Protein AF-A0A1W9TVF8-F1 (afdb_monomer_lite)

Foldseek 3Di:
DVVVCVVVVLEAEPCVPPDFQDWDADPVRHIYTHPDHPVVVVVVVCVVVVVVVVVVD

Radius of gyration: 14.14 Å; chains: 1; bounding box: 34×21×37 Å

Sequence (57 aa):
MKDEARDLKKLLDVTHGRKTRSIIILDSNHVVLSAIQAETVSNRYLALTEGKVKVEK

Structure (mmCIF, N/CA/C/O backbone):
data_AF-A0A1W9TVF8-F1
#
_entry.id   AF-A0A1W9TVF8-F1
#
loop_
_atom_site.group_PDB
_atom_site.id
_atom_site.type_symbol
_atom_site.label_atom_id
_atom_site.label_alt_id
_atom_site.label_comp_id
_atom_site.label_asym_id
_atom_site.label_entity_id
_atom_site.label_seq_id
_atom_site.pdbx_PDB_ins_code
_atom_site.Cartn_x
_atom_site.Cartn_y
_atom_site.Cartn_z
_atom_site.occupancy
_atom_site.B_iso_or_equiv
_atom_site.auth_seq_id
_atom_site.auth_comp_id
_atom_site.auth_asym_id
_atom_site.auth_atom_id
_atom_site.pdbx_PDB_model_num
ATOM 1 N N . MET A 1 1 ? 1.460 -8.659 -11.039 1.00 57.59 1 MET A N 1
ATOM 2 C CA . MET A 1 1 ? 0.962 -7.713 -10.000 1.00 57.59 1 MET A CA 1
ATOM 3 C C . MET A 1 1 ? 1.339 -6.244 -10.233 1.00 57.59 1 MET A C 1
ATOM 5 O O . MET A 1 1 ? 0.419 -5.449 -10.362 1.00 57.59 1 MET A O 1
ATOM 9 N N . LYS A 1 2 ? 2.621 -5.824 -10.275 1.00 55.53 2 LYS A N 1
ATOM 10 C CA . LYS A 1 2 ? 2.961 -4.399 -10.536 1.00 55.53 2 LYS A CA 1
ATOM 11 C C . LYS A 1 2 ? 2.669 -3.960 -11.976 1.00 55.53 2 LYS A C 1
ATOM 13 O O . LYS A 1 2 ? 2.112 -2.883 -12.169 1.00 55.53 2 LYS A O 1
ATOM 18 N N . ASP A 1 3 ? 3.020 -4.795 -12.948 1.00 58.03 3 ASP A N 1
ATOM 19 C CA . ASP A 1 3 ? 2.899 -4.445 -14.369 1.00 58.03 3 ASP A CA 1
ATOM 20 C C . ASP A 1 3 ? 1.429 -4.432 -14.825 1.00 58.03 3 ASP A C 1
ATOM 22 O O . ASP A 1 3 ? 0.972 -3.452 -15.403 1.00 58.03 3 ASP A O 1
ATOM 26 N N . GLU A 1 4 ? 0.630 -5.408 -14.382 1.00 59.66 4 GLU A N 1
ATOM 27 C CA . GLU A 1 4 ? -0.825 -5.455 -14.623 1.00 59.66 4 GLU A CA 1
ATOM 28 C C . GLU A 1 4 ? -1.579 -4.217 -14.096 1.00 59.66 4 GLU A C 1
ATOM 30 O O . GLU A 1 4 ? -2.495 -3.710 -14.743 1.00 59.66 4 GLU A O 1
ATOM 35 N N . ALA A 1 5 ? -1.206 -3.696 -12.921 1.00 57.03 5 ALA A N 1
ATOM 36 C CA . ALA A 1 5 ? -1.849 -2.510 -12.352 1.00 57.03 5 ALA A CA 1
ATOM 37 C C . ALA A 1 5 ? -1.477 -1.221 -13.107 1.00 57.03 5 ALA A C 1
ATOM 39 O O . ALA A 1 5 ? -2.280 -0.283 -13.165 1.00 57.03 5 ALA A O 1
ATOM 40 N N . ARG A 1 6 ? -0.269 -1.164 -13.684 1.00 57.16 6 ARG A N 1
ATOM 41 C CA . ARG A 1 6 ? 0.198 -0.037 -14.501 1.00 57.16 6 ARG A CA 1
ATOM 42 C C . ARG A 1 6 ? -0.551 0.020 -15.831 1.00 57.16 6 ARG A C 1
ATOM 44 O O . ARG A 1 6 ? -1.012 1.096 -16.208 1.00 57.16 6 ARG A O 1
ATOM 51 N N . ASP A 1 7 ? -0.752 -1.131 -16.4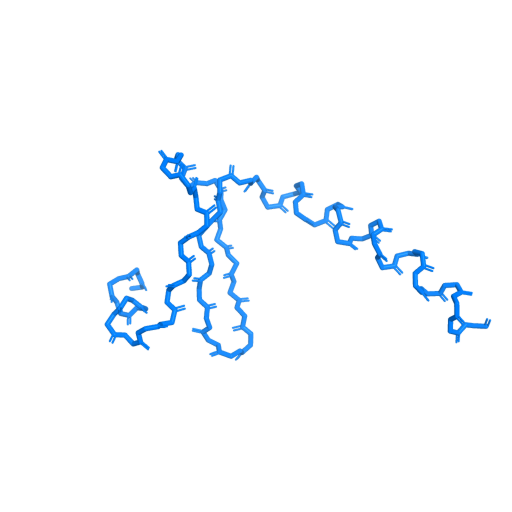65 1.00 59.34 7 ASP A N 1
ATOM 52 C CA . ASP A 1 7 ? -1.458 -1.248 -17.745 1.00 59.34 7 ASP A CA 1
ATOM 53 C C . ASP A 1 7 ? -2.952 -0.908 -17.625 1.00 59.34 7 ASP A C 1
ATOM 55 O O . ASP A 1 7 ? -3.546 -0.320 -18.527 1.00 59.34 7 ASP A O 1
ATOM 59 N N . LEU A 1 8 ? -3.550 -1.174 -16.460 1.00 63.72 8 LEU A N 1
ATOM 60 C CA . LEU A 1 8 ? -4.944 -0.837 -16.161 1.00 63.72 8 LEU A CA 1
ATOM 61 C C . LEU A 1 8 ? -5.152 0.597 -15.634 1.00 63.72 8 LEU A C 1
ATOM 63 O O . LEU A 1 8 ? -6.271 0.935 -15.253 1.00 63.72 8 LEU A O 1
ATOM 67 N N . LYS A 1 9 ? -4.106 1.441 -15.582 1.00 68.62 9 LYS A N 1
ATOM 68 C CA . LYS A 1 9 ? -4.119 2.775 -14.931 1.00 68.62 9 LYS A CA 1
ATOM 69 C C . LYS A 1 9 ? -4.573 2.753 -13.459 1.00 68.62 9 LYS A C 1
ATOM 71 O O . LYS A 1 9 ? -5.026 3.765 -12.934 1.00 68.62 9 LYS A O 1
ATOM 76 N N . LYS A 1 10 ? -4.441 1.611 -12.777 1.00 81.56 10 LYS A N 1
ATOM 77 C CA . LYS A 1 10 ? -4.860 1.411 -11.376 1.00 81.56 10 LYS A CA 1
ATOM 78 C C . LYS A 1 10 ? -3.716 1.564 -10.375 1.00 81.56 10 LYS A C 1
ATOM 80 O O . LYS A 1 10 ? -3.939 1.484 -9.168 1.00 81.56 10 LYS A O 1
ATOM 85 N N . LEU A 1 11 ? -2.496 1.777 -10.860 1.00 87.56 11 LEU A N 1
ATOM 86 C CA . LEU A 1 11 ? -1.317 2.001 -10.035 1.00 87.56 11 LEU A CA 1
ATOM 87 C C . LEU A 1 11 ? -1.154 3.489 -9.707 1.00 87.56 11 LEU A C 1
ATOM 89 O O . LEU A 1 11 ? -0.906 4.307 -10.590 1.00 87.56 11 LEU A O 1
ATOM 93 N N . LEU A 1 12 ? -1.227 3.820 -8.422 1.00 89.88 12 LEU A N 1
ATOM 94 C CA . LEU A 1 12 ? -0.930 5.141 -7.884 1.00 89.88 12 LEU A CA 1
ATOM 95 C C . LEU A 1 12 ? 0.450 5.107 -7.223 1.00 89.88 12 LEU A C 1
ATOM 97 O O . LEU A 1 12 ? 0.630 4.516 -6.157 1.00 89.88 12 LEU A O 1
ATOM 101 N N . ASP A 1 13 ? 1.440 5.737 -7.851 1.00 92.12 13 ASP A N 1
ATOM 102 C CA . ASP A 1 13 ? 2.772 5.873 -7.265 1.00 92.12 13 ASP A CA 1
ATOM 103 C C . ASP A 1 13 ? 2.871 7.167 -6.450 1.00 92.12 13 ASP A C 1
ATOM 105 O O . ASP A 1 13 ? 2.990 8.261 -6.998 1.00 92.12 13 ASP A O 1
ATOM 109 N N . VAL A 1 14 ? 2.832 7.034 -5.123 1.00 92.81 14 VAL A N 1
ATOM 110 C CA . VAL A 1 14 ? 3.024 8.144 -4.177 1.00 92.81 14 VAL A CA 1
ATOM 111 C C . VAL A 1 14 ? 4.356 8.024 -3.434 1.00 92.81 14 VAL A C 1
ATOM 113 O O . VAL A 1 14 ? 4.551 8.606 -2.363 1.00 92.81 14 VAL A O 1
ATOM 116 N N . THR A 1 15 ? 5.319 7.286 -3.991 1.00 93.81 15 THR A N 1
ATOM 117 C CA . THR A 1 15 ? 6.650 7.133 -3.391 1.00 93.81 15 THR A CA 1
ATOM 118 C C . THR A 1 15 ? 7.504 8.395 -3.507 1.00 93.81 15 THR A C 1
ATOM 120 O O . THR A 1 15 ? 8.425 8.573 -2.706 1.00 93.81 15 THR A O 1
ATOM 123 N N . HIS A 1 16 ? 7.192 9.282 -4.460 1.00 90.44 16 HIS A N 1
ATOM 124 C CA . HIS A 1 16 ? 7.925 10.526 -4.723 1.00 90.44 16 HIS A CA 1
ATOM 125 C C . HIS A 1 16 ? 9.442 10.292 -4.885 1.00 90.44 16 HIS A C 1
ATOM 127 O O . HIS A 1 16 ? 10.260 10.985 -4.281 1.00 90.44 16 HIS A O 1
ATOM 133 N N . GLY A 1 17 ? 9.824 9.257 -5.644 1.00 90.50 17 GLY A N 1
ATOM 134 C CA . GLY A 1 17 ? 11.227 8.913 -5.923 1.00 90.50 17 GLY A CA 1
ATOM 135 C C . GLY A 1 17 ? 11.967 8.214 -4.775 1.00 90.50 17 GLY A C 1
ATOM 136 O O . GLY A 1 17 ? 13.163 7.949 -4.879 1.00 90.50 17 GLY A O 1
ATOM 137 N N . ARG A 1 18 ? 11.283 7.891 -3.672 1.00 94.44 18 ARG A N 1
ATOM 138 C CA . ARG A 1 18 ? 11.848 7.115 -2.558 1.00 94.44 18 ARG A CA 1
ATOM 139 C C . ARG A 1 18 ? 11.585 5.621 -2.748 1.00 94.44 18 ARG A C 1
ATOM 141 O O . ARG A 1 18 ? 10.668 5.212 -3.451 1.00 94.44 18 ARG A O 1
ATOM 148 N N . LYS A 1 19 ? 12.353 4.777 -2.052 1.00 95.31 19 LYS A N 1
ATOM 149 C CA . LYS A 1 19 ? 12.100 3.328 -2.020 1.00 95.31 19 LYS A CA 1
ATOM 150 C C . LYS A 1 19 ? 10.694 3.045 -1.474 1.00 95.31 19 LYS A C 1
ATOM 152 O O . LYS A 1 19 ? 10.336 3.550 -0.409 1.00 95.31 19 LYS A O 1
ATOM 157 N N . THR A 1 20 ? 9.933 2.199 -2.168 1.00 96.31 20 THR A N 1
ATOM 158 C CA . THR A 1 20 ? 8.642 1.693 -1.682 1.00 96.31 20 THR A CA 1
ATOM 159 C C . THR A 1 20 ? 8.836 0.962 -0.350 1.00 96.31 20 THR A C 1
ATOM 161 O O . THR A 1 20 ? 9.650 0.043 -0.258 1.00 96.31 20 THR A O 1
ATOM 164 N N . ARG A 1 21 ? 8.095 1.376 0.680 1.00 96.62 21 ARG A N 1
ATOM 165 C CA . ARG A 1 21 ? 8.083 0.764 2.020 1.00 96.62 21 ARG A CA 1
ATOM 166 C C . ARG A 1 21 ? 6.754 0.097 2.360 1.00 96.62 21 ARG A C 1
ATOM 168 O O . ARG A 1 21 ? 6.712 -0.699 3.291 1.00 96.62 21 ARG A O 1
ATOM 175 N N . SER A 1 22 ? 5.686 0.412 1.634 1.00 96.69 22 SER A N 1
ATOM 176 C CA . SER A 1 22 ? 4.403 -0.275 1.756 1.00 96.69 22 SER A CA 1
ATOM 177 C C . SER A 1 22 ? 3.599 -0.206 0.463 1.00 96.69 22 SER A C 1
ATOM 179 O O . SER A 1 22 ? 3.874 0.606 -0.427 1.00 96.69 22 SER A O 1
ATOM 181 N N . ILE A 1 23 ? 2.618 -1.099 0.375 1.00 94.88 23 ILE A N 1
ATOM 182 C CA . ILE A 1 23 ? 1.645 -1.184 -0.707 1.00 94.88 23 ILE A CA 1
ATOM 183 C C . ILE A 1 2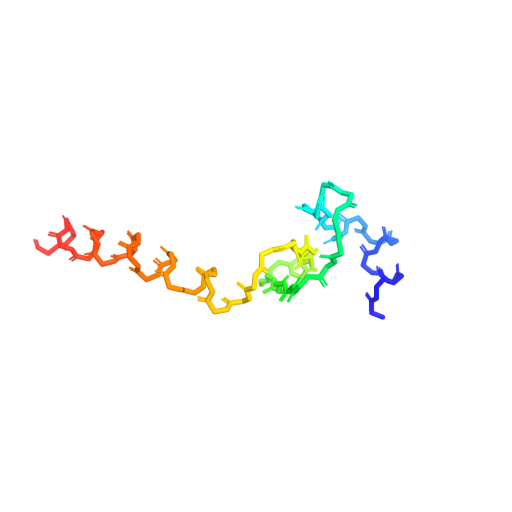3 ? 0.264 -1.230 -0.055 1.00 94.88 23 ILE A C 1
ATOM 185 O O . ILE A 1 23 ? 0.073 -1.972 0.907 1.00 94.88 23 ILE A O 1
ATOM 189 N N . ILE A 1 24 ? -0.677 -0.439 -0.564 1.00 94.75 24 ILE A N 1
ATOM 190 C CA . ILE A 1 24 ? -2.072 -0.424 -0.107 1.00 94.75 24 ILE A CA 1
ATOM 191 C C . ILE A 1 24 ? -2.948 -0.845 -1.284 1.00 94.75 24 ILE A C 1
ATOM 193 O O . ILE A 1 24 ? -2.796 -0.311 -2.383 1.00 94.75 24 ILE A O 1
ATOM 197 N N . ILE A 1 25 ? -3.844 -1.802 -1.053 1.00 93.38 25 ILE A N 1
ATOM 198 C CA . ILE A 1 25 ? -4.820 -2.265 -2.042 1.00 93.38 25 ILE A CA 1
ATOM 199 C C . ILE A 1 25 ? -6.182 -1.718 -1.631 1.00 93.38 25 ILE A C 1
ATOM 201 O O . ILE A 1 25 ? -6.599 -1.898 -0.488 1.00 93.38 25 ILE A O 1
ATOM 205 N N . LEU A 1 26 ? -6.847 -1.032 -2.554 1.00 92.00 26 LEU A N 1
ATOM 206 C CA . LEU A 1 26 ? -8.191 -0.499 -2.355 1.00 92.00 26 LEU A CA 1
ATOM 207 C C . LEU A 1 26 ? -9.238 -1.455 -2.939 1.00 92.00 26 LEU A C 1
ATOM 209 O O . LEU A 1 26 ? -8.957 -2.226 -3.856 1.00 92.00 26 LEU A O 1
ATOM 213 N N . ASP A 1 27 ? -10.464 -1.360 -2.438 1.00 91.19 27 ASP A N 1
ATOM 214 C CA . ASP A 1 27 ? -11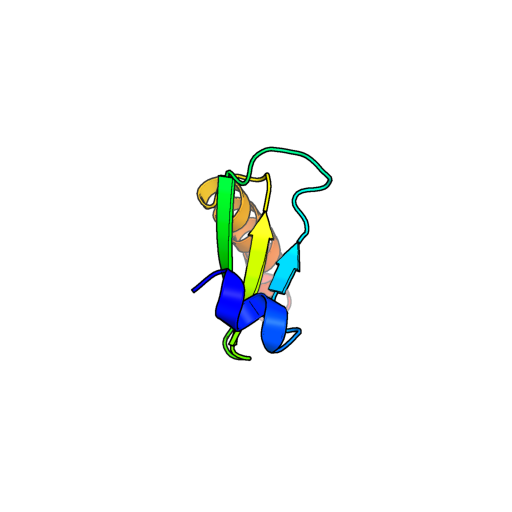.649 -2.092 -2.910 1.00 91.19 27 ASP A CA 1
ATOM 215 C C . ASP A 1 27 ? -11.956 -1.874 -4.404 1.00 91.19 27 ASP A C 1
ATOM 217 O O . ASP A 1 27 ? -12.371 -2.786 -5.114 1.00 91.19 27 ASP A O 1
ATOM 221 N N . SER A 1 28 ? -11.649 -0.685 -4.916 1.00 89.81 28 SER A N 1
ATOM 222 C CA . SER A 1 28 ? -11.698 -0.311 -6.334 1.00 89.81 28 SER A CA 1
ATOM 223 C C . SER A 1 28 ? -10.588 -0.949 -7.188 1.00 89.81 28 SER A C 1
ATOM 225 O O . SER A 1 28 ? -10.433 -0.616 -8.367 1.00 89.81 28 SER A O 1
ATOM 227 N N . ASN A 1 29 ? -9.818 -1.879 -6.615 1.00 85.50 29 ASN A N 1
ATOM 228 C CA . ASN A 1 29 ? -8.691 -2.569 -7.237 1.00 85.50 29 ASN A CA 1
ATOM 229 C C . ASN A 1 29 ? -7.535 -1.621 -7.628 1.00 85.50 29 ASN A C 1
ATOM 231 O O . ASN A 1 29 ? -6.737 -1.928 -8.514 1.00 85.50 29 ASN A O 1
ATOM 235 N N . HIS A 1 30 ? -7.451 -0.451 -6.983 1.00 90.19 30 HIS A N 1
ATOM 236 C CA . HIS A 1 30 ? -6.299 0.445 -7.089 1.00 90.19 30 HIS A CA 1
ATOM 237 C C . HIS A 1 30 ? -5.173 -0.023 -6.169 1.00 90.19 30 HIS A C 1
ATOM 239 O O . HIS A 1 30 ? -5.407 -0.445 -5.035 1.00 90.19 30 HIS A O 1
ATOM 245 N N . VAL A 1 31 ? -3.942 0.105 -6.655 1.00 92.56 31 VAL A N 1
ATOM 246 C CA . VAL A 1 31 ? -2.725 -0.251 -5.927 1.00 92.56 31 VAL A CA 1
ATOM 247 C C . VAL A 1 31 ? -1.931 1.019 -5.672 1.00 92.56 31 VAL A C 1
ATOM 249 O O . VAL A 1 31 ? -1.515 1.690 -6.611 1.00 92.56 31 VAL A O 1
ATOM 252 N N . VAL A 1 32 ? -1.694 1.346 -4.405 1.00 94.69 32 VAL A N 1
ATOM 253 C CA . VAL A 1 32 ? -0.947 2.541 -3.999 1.00 94.69 32 VAL A CA 1
ATOM 254 C C . VAL A 1 32 ? 0.445 2.140 -3.520 1.00 94.69 32 VAL A C 1
ATOM 256 O O . VAL A 1 32 ? 0.575 1.387 -2.554 1.00 94.69 32 VAL A O 1
ATOM 259 N N . LEU A 1 33 ? 1.494 2.657 -4.161 1.00 95.69 33 LEU A N 1
ATOM 260 C CA . LEU A 1 33 ? 2.880 2.491 -3.714 1.00 95.69 33 LEU A CA 1
ATOM 261 C C . LEU A 1 33 ? 3.272 3.645 -2.802 1.00 95.69 33 LEU A C 1
ATOM 263 O O . LEU A 1 33 ? 3.248 4.798 -3.220 1.00 95.69 33 LEU A O 1
ATOM 267 N N . SER A 1 34 ? 3.700 3.341 -1.580 1.00 95.31 34 SER A N 1
ATOM 268 C CA . SER A 1 34 ? 4.041 4.360 -0.590 1.00 95.31 34 SER A CA 1
ATOM 269 C C . SER A 1 34 ? 5.467 4.212 -0.078 1.00 95.31 34 SER A C 1
ATOM 271 O O . SER A 1 34 ? 5.989 3.110 0.101 1.00 95.31 34 SER A O 1
ATOM 273 N N . ALA A 1 35 ? 6.107 5.351 0.182 1.00 97.12 35 ALA A N 1
ATOM 274 C CA . ALA A 1 35 ? 7.400 5.428 0.858 1.00 97.12 35 ALA A CA 1
ATOM 275 C C . ALA A 1 35 ? 7.278 5.393 2.395 1.00 97.12 35 ALA A C 1
ATOM 277 O O . ALA A 1 35 ? 8.290 5.396 3.094 1.00 97.12 35 ALA A O 1
ATOM 278 N N . ILE A 1 36 ? 6.055 5.378 2.929 1.00 96.75 36 ILE A N 1
ATOM 279 C CA . ILE A 1 36 ? 5.761 5.297 4.364 1.00 96.75 36 ILE A CA 1
ATOM 280 C C . ILE A 1 36 ? 5.565 3.824 4.743 1.00 96.75 36 ILE A C 1
ATOM 282 O O . ILE A 1 36 ? 5.090 3.034 3.931 1.00 96.75 36 ILE A O 1
ATOM 286 N N . GLN A 1 37 ? 5.948 3.427 5.956 1.00 97.38 37 GLN A N 1
ATOM 287 C CA . GLN A 1 37 ? 5.694 2.073 6.458 1.00 97.38 37 GLN A CA 1
ATOM 288 C C . GLN A 1 37 ? 4.201 1.847 6.725 1.00 97.38 37 GLN A C 1
ATOM 290 O O . GLN A 1 37 ? 3.510 2.756 7.185 1.00 97.38 37 GLN A O 1
ATOM 295 N N . ALA A 1 38 ? 3.719 0.626 6.479 1.00 95.69 38 ALA A N 1
ATOM 296 C CA . ALA A 1 38 ? 2.307 0.273 6.644 1.00 95.69 38 ALA A CA 1
ATOM 297 C C . ALA A 1 38 ? 1.802 0.533 8.074 1.00 95.69 38 ALA A C 1
ATOM 299 O O . ALA A 1 38 ? 0.731 1.105 8.252 1.00 95.69 38 ALA A O 1
ATOM 300 N N . GLU A 1 39 ? 2.612 0.211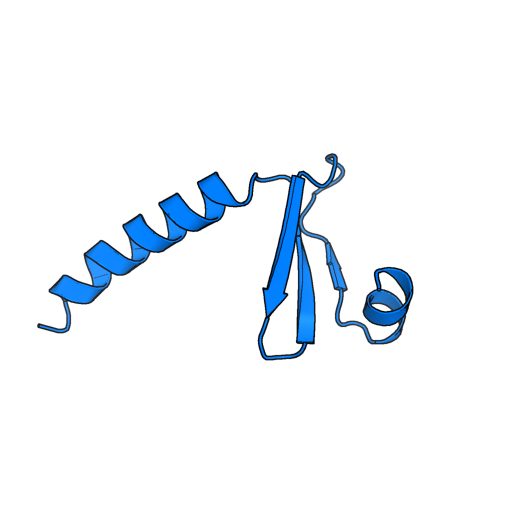 9.085 1.00 96.94 39 GLU A N 1
ATOM 301 C CA . GLU A 1 39 ? 2.293 0.458 10.495 1.00 96.94 39 GLU A CA 1
ATOM 302 C C . GLU A 1 39 ? 2.056 1.949 10.783 1.00 96.94 39 GLU A C 1
ATOM 304 O O . GLU A 1 39 ? 1.056 2.321 11.390 1.00 96.94 39 GLU A O 1
ATOM 309 N N . THR A 1 40 ? 2.912 2.836 10.265 1.00 97.06 40 THR A N 1
ATOM 310 C CA . THR A 1 40 ? 2.731 4.288 10.416 1.00 97.06 40 THR A CA 1
ATOM 311 C C . THR A 1 40 ? 1.449 4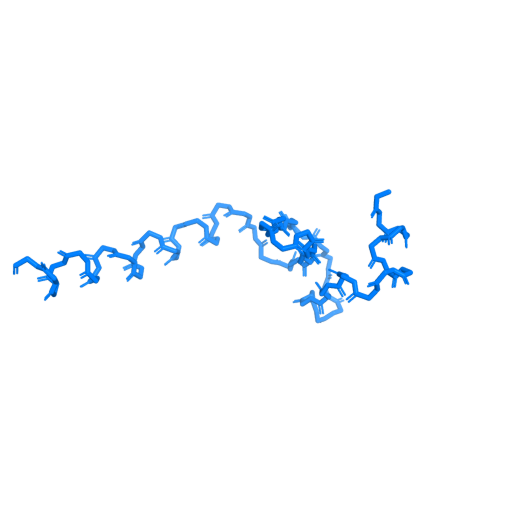.776 9.743 1.00 97.06 40 THR A C 1
ATOM 313 O O . THR A 1 40 ? 0.783 5.667 10.268 1.00 97.06 40 THR A O 1
ATOM 316 N N . VAL A 1 41 ? 1.100 4.216 8.580 1.00 95.38 41 VAL A N 1
ATOM 317 C CA . VAL A 1 41 ? -0.161 4.538 7.894 1.00 95.38 41 VAL A CA 1
ATOM 318 C C . VAL A 1 41 ? -1.353 4.094 8.744 1.00 95.38 41 VAL A C 1
ATOM 320 O O . VAL A 1 41 ? -2.261 4.893 8.954 1.00 95.38 41 VAL A O 1
ATOM 323 N N . SER A 1 42 ? -1.314 2.876 9.290 1.00 94.62 42 SER A N 1
ATOM 324 C CA . SER A 1 42 ? -2.355 2.340 10.175 1.00 94.62 42 SER A CA 1
ATOM 325 C C . SER A 1 42 ? -2.540 3.201 11.426 1.00 94.62 42 SER A C 1
ATOM 327 O O . SER A 1 42 ? -3.651 3.632 11.718 1.00 94.62 42 SER A O 1
ATOM 329 N N . ASN A 1 43 ? -1.451 3.541 12.121 1.00 95.38 43 ASN A N 1
ATOM 330 C CA . ASN A 1 43 ? -1.507 4.354 13.340 1.00 95.38 43 ASN A CA 1
ATOM 331 C C . ASN A 1 43 ? -2.085 5.751 13.071 1.00 95.38 43 ASN A C 1
ATOM 333 O O . ASN A 1 43 ? -2.891 6.256 13.849 1.00 95.38 43 ASN A O 1
ATOM 337 N N . ARG A 1 44 ? -1.720 6.373 11.940 1.00 94.25 44 ARG A N 1
ATOM 338 C CA . ARG A 1 44 ? -2.297 7.661 11.519 1.00 94.25 44 ARG A CA 1
ATOM 339 C C . ARG A 1 44 ? -3.774 7.541 11.174 1.00 94.25 44 ARG A C 1
ATOM 341 O O . ARG A 1 44 ? -4.540 8.437 11.509 1.00 94.25 44 ARG A O 1
ATOM 348 N N . TYR A 1 45 ? -4.166 6.460 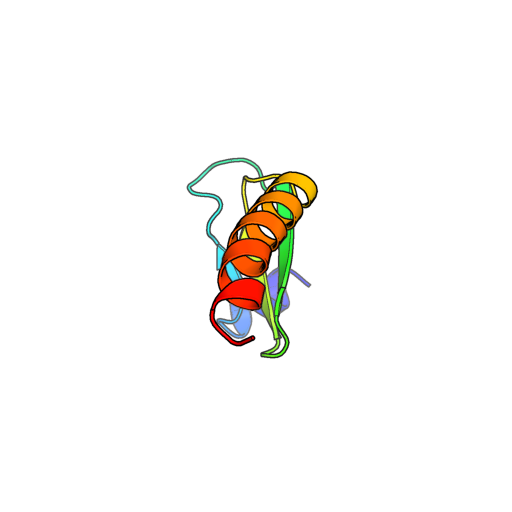10.503 1.00 93.38 45 TYR A N 1
ATOM 349 C CA . TYR A 1 45 ? -5.563 6.207 10.178 1.00 93.38 45 TYR A CA 1
ATOM 350 C C . TYR A 1 45 ? -6.404 6.078 11.451 1.00 93.38 45 TYR A C 1
ATOM 352 O O . TYR A 1 45 ? -7.384 6.803 11.596 1.00 93.38 45 TYR A O 1
ATOM 360 N N . LEU A 1 46 ? -5.961 5.253 12.405 1.00 93.12 46 LEU A N 1
ATOM 361 C CA . LEU A 1 46 ? -6.626 5.087 13.697 1.00 93.12 46 LEU A CA 1
ATOM 362 C C . LEU A 1 46 ? -6.783 6.426 14.420 1.00 93.12 46 LEU A C 1
ATOM 364 O O . LEU A 1 46 ? -7.909 6.809 14.726 1.00 93.12 46 LEU A O 1
ATOM 368 N N . ALA A 1 47 ? -5.701 7.198 14.556 1.00 92.56 47 ALA A N 1
ATOM 369 C CA . ALA A 1 47 ? -5.736 8.516 15.192 1.00 92.56 47 ALA A CA 1
ATOM 370 C C . ALA A 1 47 ? -6.735 9.489 14.530 1.00 92.56 47 ALA A C 1
ATOM 372 O O . ALA A 1 47 ? -7.411 10.256 15.215 1.00 92.56 47 ALA A O 1
ATOM 373 N N . LEU A 1 48 ? -6.867 9.455 13.197 1.00 91.44 48 LEU A N 1
ATOM 374 C CA . LEU A 1 48 ? -7.849 10.267 12.469 1.00 91.44 48 LEU A CA 1
ATOM 375 C C . LEU A 1 48 ? -9.288 9.771 12.667 1.00 91.44 48 LEU A C 1
ATOM 377 O O . LEU A 1 48 ? -10.216 10.579 12.693 1.00 91.44 48 LEU A O 1
ATOM 381 N N . THR A 1 49 ? -9.490 8.458 12.779 1.00 89.81 49 THR A N 1
ATOM 382 C CA . THR A 1 49 ? -10.821 7.866 12.978 1.00 89.81 49 THR A CA 1
ATOM 383 C C . THR A 1 49 ? -11.311 7.970 14.421 1.00 89.81 49 THR A C 1
ATOM 385 O O . THR A 1 49 ? -12.490 8.232 14.631 1.00 89.81 49 THR A O 1
ATOM 388 N N . GLU A 1 50 ? -10.430 7.876 15.418 1.00 76.06 50 GLU A N 1
ATOM 389 C CA . GLU A 1 50 ? -10.777 8.004 16.841 1.00 76.06 50 GLU A CA 1
ATOM 390 C C . GLU A 1 50 ? -11.382 9.376 17.177 1.00 76.06 50 GLU A C 1
ATOM 392 O O . GLU A 1 50 ? -12.295 9.474 17.998 1.00 76.06 50 GLU A O 1
ATOM 397 N N . GLY A 1 51 ? -10.934 10.436 16.495 1.00 61.44 51 GLY A N 1
ATOM 398 C CA . GLY A 1 51 ? -11.540 11.766 16.596 1.00 61.44 51 GLY A CA 1
ATOM 399 C C . GLY A 1 51 ? -12.927 11.865 15.950 1.00 61.44 51 GLY A C 1
ATOM 400 O O . GLY A 1 51 ? -13.756 12.639 16.416 1.00 61.44 51 GLY A O 1
ATOM 401 N N . LYS A 1 52 ? -13.211 11.064 14.915 1.00 55.91 52 LYS A N 1
ATOM 402 C CA . LYS A 1 52 ? -14.502 11.061 14.203 1.00 55.91 52 LYS A CA 1
ATOM 403 C C . LYS A 1 52 ? -15.573 10.234 14.915 1.00 55.91 52 LYS A C 1
ATOM 405 O O . LYS A 1 52 ? -16.724 10.649 14.947 1.00 55.91 52 LYS A O 1
ATOM 410 N N . VAL A 1 53 ? -15.190 9.140 15.580 1.00 57.78 53 VAL A N 1
ATOM 411 C CA . VAL A 1 53 ? -16.114 8.289 16.362 1.00 57.78 53 VAL A CA 1
ATOM 412 C C . VAL A 1 53 ? -16.780 9.051 17.521 1.00 57.78 53 VAL A C 1
ATOM 414 O O . VAL A 1 53 ? -17.865 8.678 17.957 1.00 57.78 53 VAL A O 1
ATOM 417 N N . LYS A 1 54 ? -16.163 10.131 18.021 1.00 54.84 54 LYS A N 1
ATOM 418 C CA . LYS A 1 54 ? -16.745 10.985 19.072 1.00 54.84 54 LYS A CA 1
ATOM 419 C C . LYS A 1 54 ? -17.702 12.063 18.556 1.00 54.84 54 LYS A C 1
ATOM 421 O O . LYS A 1 54 ? -18.427 12.620 19.364 1.00 54.84 54 LYS A O 1
ATOM 426 N N . VAL A 1 55 ? -17.677 12.389 17.262 1.00 58.06 55 VAL A N 1
ATOM 427 C CA . VAL A 1 55 ? -18.528 13.445 16.674 1.00 58.06 55 VAL A CA 1
ATOM 428 C C . VAL A 1 55 ? -19.867 12.879 16.188 1.00 58.06 55 VAL A C 1
ATOM 430 O O . VAL A 1 55 ? -20.847 13.609 16.114 1.00 58.06 55 VAL A O 1
ATOM 433 N N . GLU A 1 56 ? -19.925 11.577 15.902 1.00 52.53 56 GLU A N 1
ATOM 434 C CA . GLU A 1 56 ? -21.148 10.869 15.488 1.00 52.53 56 GLU A CA 1
ATOM 435 C C . GLU A 1 56 ? -21.851 10.120 16.640 1.00 52.53 56 GLU A C 1
ATOM 437 O O . GLU A 1 56 ? -22.783 9.355 16.390 1.00 52.53 56 GLU A O 1
ATOM 442 N N . LYS A 1 57 ? -21.416 10.319 17.893 1.00 45.59 57 LYS A N 1
ATOM 443 C CA . LYS A 1 57 ? -22.070 9.780 19.096 1.00 45.59 57 LYS A CA 1
ATOM 444 C C . LYS A 1 57 ? -22.739 10.865 19.923 1.00 45.59 57 LYS A C 1
ATOM 446 O O . LYS A 1 57 ? -22.117 11.934 20.090 1.00 45.59 57 LYS A O 1
#

Secondary structure (DSSP, 8-state):
-HHHHHHTT-EEEESTTSPP-EEEE-TTS-EEEESS-HHHHHHHHHHHHHHHHTT--

pLDDT: mean 82.94, std 16.38, range [45.59, 97.38]